Protein AF-A0AAW5SKP0-F1 (afdb_monomer)

Radius of gyration: 23.34 Å; Cα contacts (8 Å, |Δi|>4): 16; chains: 1; bounding box: 76×30×40 Å

Nearest PDB structures (foldseek):
  5zkt-assembly1_A  TM=6.452E-01  e=2.650E+00  Oryza sativa Japonica Group
  7vp2-assembly1_B  TM=5.722E-01  e=2.144E+00  Arabidopsis thaliana
  7vp4-assembly1_B  TM=5.917E-01  e=4.344E+00  Arabidopsis thaliana

Solvent-accessible surface area (backbone atoms only — not comparable to full-atom values): 4691 Å² total; per-residue (Å²): 140,83,85,83,79,79,76,83,77,83,76,76,86,71,72,86,83,59,78,79,76,83,79,84,88,80,89,68,55,75,69,54,51,52,51,44,41,54,52,10,57,75,69,70,36,95,39,50,65,58,37,51,50,63,70,44,43,65,61,50,47,59,54,54,60,57,64,75,74,112

Sequence (70 aa):
MASESTAPRKSRSGSSNRQRNEQVKLNLLPTERQRLQQLADRGGYQNVQAYIMDKLQPDLALIGGAAAAS

Organism: Mycolicibacterium novocastrense (NCBI:txid59813)

Foldseek 3Di:
DDDDDDDDDDPPPPDPPPPPPDDDDDDDDPVRLVVLQVVCVVVVHPHSVRVVCVVCVVVVVVVVVVVVVD

Mean predicted aligned error: 13.06 Å

pLDDT: mean 78.07, std 18.54, range [37.25, 96.88]

Secondary structure (DSSP, 8-state):
------PPP------SS------------HHHHHHHHHHHHHTT-SSHHHHHHHHHHHHHHHHHHHHTT-

Structure (mmCIF, N/CA/C/O backbone):
data_AF-A0AAW5SKP0-F1
#
_entry.id   AF-A0AAW5SKP0-F1
#
loop_
_atom_site.group_PDB
_atom_site.id
_atom_site.type_symbol
_atom_site.label_atom_id
_atom_site.label_alt_id
_atom_site.label_comp_id
_atom_site.label_asym_id
_atom_site.label_entity_id
_atom_site.label_seq_id
_atom_site.pdbx_PDB_ins_code
_atom_site.Car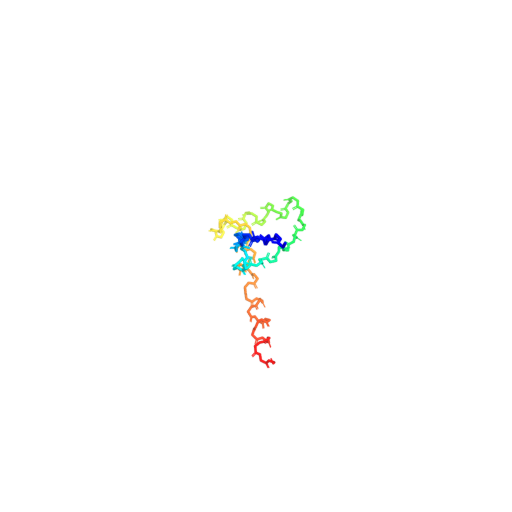tn_x
_atom_site.Cartn_y
_atom_site.Cartn_z
_atom_site.occupancy
_atom_site.B_iso_or_equiv
_atom_site.auth_seq_id
_atom_site.auth_comp_id
_atom_site.auth_asym_id
_atom_site.auth_atom_id
_atom_site.pdbx_PDB_model_num
ATOM 1 N N . MET A 1 1 ? 65.131 -14.112 14.597 1.00 37.25 1 MET A N 1
ATOM 2 C CA . MET A 1 1 ? 64.045 -14.156 13.595 1.00 37.25 1 MET A CA 1
ATOM 3 C C . MET A 1 1 ? 62.836 -14.789 14.260 1.00 37.25 1 MET A C 1
ATOM 5 O O . MET A 1 1 ? 62.831 -15.997 14.437 1.00 37.25 1 MET A O 1
ATOM 9 N N . ALA A 1 2 ? 61.893 -13.977 14.742 1.00 44.19 2 ALA A N 1
ATOM 10 C CA . ALA A 1 2 ? 60.659 -14.457 15.362 1.00 44.19 2 ALA A CA 1
ATOM 11 C C . ALA A 1 2 ? 59.526 -14.321 14.338 1.00 44.19 2 ALA A C 1
ATOM 13 O O . ALA A 1 2 ? 59.293 -13.230 13.824 1.00 44.19 2 ALA A O 1
ATOM 14 N N . SER A 1 3 ? 58.892 -15.436 13.992 1.00 45.00 3 SER A N 1
ATOM 15 C CA . SER A 1 3 ? 57.826 -15.510 12.994 1.00 45.00 3 SER A CA 1
ATOM 16 C C . SER A 1 3 ? 56.480 -15.271 13.680 1.00 45.00 3 SER A C 1
ATOM 18 O O . SER A 1 3 ? 56.013 -16.121 14.436 1.00 45.00 3 SER A O 1
ATOM 20 N N . GLU A 1 4 ? 55.849 -14.122 13.440 1.00 54.19 4 GLU A N 1
ATOM 21 C CA . GLU A 1 4 ? 54.470 -13.866 13.868 1.00 54.19 4 GLU A CA 1
ATOM 22 C C . GLU A 1 4 ? 53.483 -14.564 12.924 1.00 54.19 4 GLU A C 1
ATOM 24 O O . GLU A 1 4 ? 53.219 -14.130 11.801 1.00 54.19 4 GLU A O 1
ATOM 29 N N . SER A 1 5 ? 52.912 -15.670 13.392 1.00 53.44 5 SER A N 1
ATOM 30 C CA . SER A 1 5 ? 51.827 -16.380 12.718 1.00 53.44 5 SER A CA 1
ATOM 31 C C . SER A 1 5 ? 50.518 -15.599 12.873 1.00 53.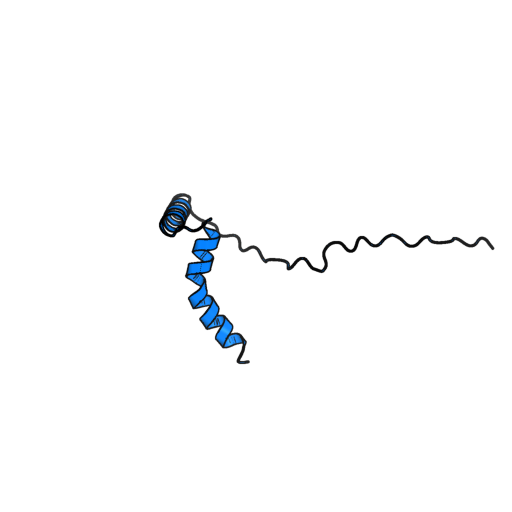44 5 SER A C 1
ATOM 33 O O . SER A 1 5 ? 49.817 -15.724 13.877 1.00 53.44 5 SER A O 1
ATOM 35 N N . THR A 1 6 ? 50.165 -14.784 11.877 1.00 59.44 6 THR A N 1
ATOM 36 C CA . THR A 1 6 ? 48.874 -14.079 11.839 1.00 59.44 6 THR A CA 1
ATOM 37 C C . THR A 1 6 ? 47.752 -15.086 11.567 1.00 59.44 6 THR A C 1
ATOM 39 O O . THR A 1 6 ? 47.569 -15.537 10.439 1.00 59.44 6 THR A O 1
ATOM 42 N N . ALA A 1 7 ? 46.998 -15.468 12.600 1.00 64.62 7 ALA A N 1
ATOM 43 C CA . ALA A 1 7 ? 45.833 -16.337 12.445 1.00 64.62 7 ALA A CA 1
ATOM 44 C C . ALA A 1 7 ? 44.765 -15.670 11.545 1.00 64.62 7 ALA A C 1
ATOM 46 O O . ALA A 1 7 ? 44.470 -14.481 11.722 1.00 64.62 7 ALA A O 1
ATOM 47 N N . PRO A 1 8 ? 44.147 -16.399 10.593 1.00 59.34 8 PRO A N 1
ATOM 48 C CA . PRO A 1 8 ? 43.170 -15.821 9.680 1.00 59.34 8 PRO A CA 1
ATOM 49 C C . PRO A 1 8 ? 41.901 -15.425 10.442 1.00 59.34 8 PRO A C 1
ATOM 51 O O . PRO A 1 8 ? 41.206 -16.256 11.031 1.00 59.34 8 PRO A O 1
ATOM 54 N N . ARG A 1 9 ? 41.587 -14.125 10.437 1.00 67.25 9 ARG A N 1
ATOM 55 C CA . ARG A 1 9 ? 40.350 -13.592 11.018 1.00 67.25 9 ARG A CA 1
ATOM 56 C C . ARG A 1 9 ? 39.156 -14.205 10.289 1.00 67.25 9 ARG A C 1
ATOM 58 O O . ARG A 1 9 ? 39.023 -14.051 9.079 1.00 67.25 9 ARG A O 1
ATOM 65 N N . LYS A 1 10 ? 38.270 -14.866 11.039 1.00 59.00 10 LYS A N 1
ATOM 66 C C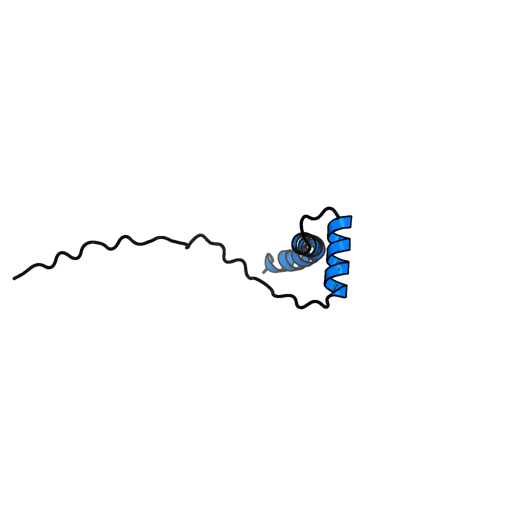A . LYS A 1 10 ? 36.985 -15.386 10.555 1.00 59.00 10 LYS A CA 1
ATOM 67 C C . LYS A 1 10 ? 36.175 -14.232 9.968 1.00 59.00 10 LYS A C 1
ATOM 69 O O . LYS A 1 10 ? 35.601 -13.427 10.703 1.00 59.00 10 LYS A O 1
ATOM 74 N N . SER A 1 11 ? 36.170 -14.130 8.644 1.00 62.38 11 SER A N 1
ATOM 75 C CA . SER A 1 11 ? 35.369 -13.163 7.910 1.00 62.38 11 SER A CA 1
ATOM 76 C C . SER A 1 11 ? 33.903 -13.482 8.177 1.00 62.38 11 SER A C 1
ATOM 78 O O . SER A 1 11 ? 33.358 -14.497 7.743 1.00 62.38 11 SER A O 1
ATOM 80 N N . ARG A 1 12 ? 33.249 -12.622 8.961 1.00 62.44 12 ARG A N 1
ATOM 81 C CA . ARG A 1 12 ? 31.794 -12.624 9.078 1.00 62.44 12 ARG A CA 1
ATOM 82 C C . ARG A 1 12 ? 31.262 -12.191 7.717 1.00 62.44 12 ARG A C 1
ATOM 84 O O . ARG A 1 12 ? 31.120 -11.000 7.467 1.00 62.44 12 ARG A O 1
ATOM 91 N N . SER A 1 13 ? 31.012 -13.161 6.837 1.00 60.06 13 SER A N 1
ATOM 92 C CA . SER A 1 13 ? 30.258 -12.984 5.592 1.00 60.06 13 SER A CA 1
ATOM 93 C C . SER A 1 13 ? 28.791 -12.738 5.948 1.00 60.06 13 SER A C 1
ATOM 95 O O . SER A 1 13 ? 27.901 -13.557 5.743 1.00 60.06 13 SER A O 1
ATOM 97 N N . GLY A 1 14 ? 28.553 -11.624 6.631 1.00 62.91 14 GLY A N 1
ATOM 98 C CA . GLY A 1 14 ? 27.234 -11.081 6.827 1.00 62.91 14 GLY A CA 1
ATOM 99 C C . GLY A 1 14 ? 26.937 -10.183 5.643 1.00 62.91 14 GLY A C 1
ATOM 100 O O . GLY A 1 14 ? 27.625 -9.191 5.430 1.00 62.91 14 GLY A O 1
ATOM 101 N N . SER A 1 15 ? 25.844 -10.481 4.949 1.00 58.34 15 SER A N 1
ATOM 102 C CA . SER A 1 15 ? 25.048 -9.454 4.276 1.00 58.34 15 SER A CA 1
ATOM 103 C C . SER A 1 15 ? 25.524 -8.954 2.901 1.00 58.34 15 SER A C 1
ATOM 105 O O . SER A 1 15 ? 25.296 -7.789 2.586 1.00 58.34 15 SER A O 1
ATOM 107 N N . SER A 1 16 ? 26.069 -9.813 2.030 1.00 55.25 16 SER A N 1
ATOM 108 C CA . SER A 1 16 ? 26.133 -9.487 0.585 1.00 55.25 16 SER A CA 1
ATOM 109 C C . SER A 1 16 ? 24.827 -9.805 -0.163 1.00 55.25 16 SER A C 1
ATOM 111 O O . SER A 1 16 ? 24.545 -9.187 -1.180 1.00 55.25 16 SER A O 1
ATOM 113 N N . ASN A 1 17 ? 23.998 -10.716 0.365 1.00 57.22 17 ASN A N 1
ATOM 114 C CA . ASN A 1 17 ? 22.725 -11.128 -0.251 1.00 57.22 17 ASN A CA 1
ATOM 115 C C . ASN A 1 17 ? 21.493 -10.408 0.317 1.00 57.22 17 ASN A C 1
ATOM 117 O O . ASN A 1 17 ? 20.362 -10.770 -0.005 1.00 57.22 17 ASN A O 1
ATOM 121 N N . ARG A 1 18 ? 21.673 -9.393 1.173 1.00 57.06 18 ARG A N 1
ATOM 122 C CA . ARG A 1 18 ? 20.550 -8.519 1.524 1.00 57.06 18 ARG A CA 1
ATOM 123 C C . ARG A 1 18 ? 20.310 -7.601 0.338 1.00 57.06 18 ARG A C 1
ATOM 125 O O . ARG A 1 18 ? 21.022 -6.614 0.179 1.00 57.06 18 ARG A O 1
ATOM 132 N N . GLN A 1 19 ? 19.304 -7.935 -0.465 1.00 60.72 19 GLN A N 1
ATOM 133 C CA . GLN A 1 19 ? 18.671 -6.974 -1.357 1.00 60.72 19 GLN A CA 1
ATOM 134 C C . GLN A 1 19 ? 18.299 -5.763 -0.500 1.00 60.72 19 GLN A C 1
ATOM 136 O O . GLN A 1 19 ? 17.477 -5.852 0.415 1.00 60.72 19 GLN A O 1
ATOM 141 N N . ARG A 1 20 ? 19.035 -4.665 -0.682 1.00 61.47 20 ARG A N 1
ATOM 142 C CA . ARG A 1 20 ? 18.753 -3.418 0.015 1.00 61.47 20 ARG A CA 1
ATOM 143 C C . ARG A 1 20 ? 17.471 -2.881 -0.598 1.00 61.47 20 ARG A C 1
ATOM 145 O O . ARG A 1 20 ? 17.517 -2.261 -1.650 1.00 61.47 20 ARG A O 1
ATOM 152 N N . ASN A 1 21 ? 16.340 -3.152 0.043 1.00 72.00 21 ASN A N 1
ATOM 153 C CA . ASN A 1 21 ? 15.099 -2.489 -0.321 1.00 72.00 21 ASN A CA 1
ATOM 154 C C . ASN A 1 21 ? 15.249 -1.010 0.029 1.00 72.00 21 ASN A C 1
ATOM 156 O O . ASN A 1 21 ? 15.486 -0.664 1.191 1.00 72.00 21 ASN A O 1
ATOM 160 N N . GLU A 1 22 ? 15.144 -0.152 -0.980 1.00 78.94 22 GLU A N 1
ATOM 161 C CA . GLU A 1 22 ? 15.063 1.283 -0.765 1.00 78.94 22 GLU A CA 1
ATOM 162 C C . GLU A 1 22 ? 13.730 1.603 -0.083 1.00 78.94 22 GLU A C 1
ATOM 164 O O . GLU A 1 22 ? 12.666 1.142 -0.497 1.00 78.94 22 GLU A O 1
ATOM 169 N N . GLN A 1 23 ? 13.795 2.346 1.021 1.00 82.25 23 GLN A N 1
ATOM 170 C CA . GLN A 1 23 ? 12.609 2.772 1.750 1.00 82.25 23 GLN A CA 1
ATOM 171 C C . GLN A 1 23 ? 12.265 4.199 1.348 1.00 82.25 23 GLN A C 1
ATOM 173 O O . GLN A 1 23 ? 12.997 5.134 1.672 1.00 82.25 23 GLN A O 1
ATOM 178 N N . VAL A 1 24 ? 11.112 4.371 0.710 1.00 84.81 24 VAL A N 1
ATOM 179 C CA . VAL A 1 24 ? 10.547 5.695 0.449 1.00 84.81 24 VAL A CA 1
ATOM 180 C C . VAL A 1 24 ? 9.708 6.110 1.654 1.00 84.81 24 VAL A C 1
ATOM 182 O O . VAL A 1 24 ? 8.739 5.440 2.015 1.00 84.81 24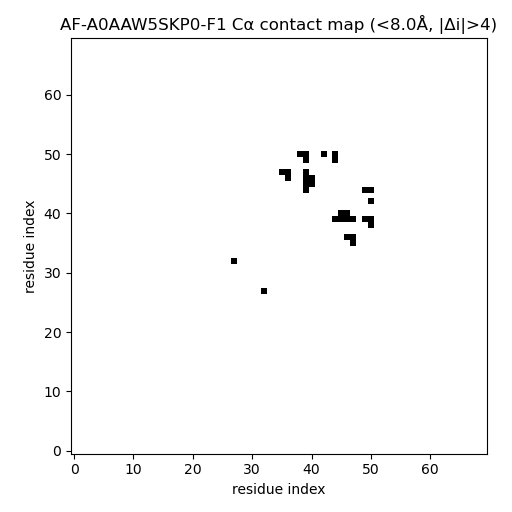 VAL A O 1
ATOM 185 N N . LYS A 1 25 ? 10.082 7.218 2.303 1.00 89.44 25 LYS A N 1
ATOM 186 C CA . LYS A 1 25 ? 9.289 7.801 3.392 1.00 89.44 25 LYS A CA 1
ATOM 187 C C . LYS A 1 25 ? 8.150 8.631 2.810 1.00 89.44 25 LYS A C 1
ATOM 189 O O . LYS A 1 25 ? 8.397 9.614 2.119 1.00 89.44 25 LYS A O 1
ATOM 194 N N . LEU A 1 26 ? 6.918 8.258 3.141 1.00 89.62 26 LEU A N 1
ATOM 195 C CA . LEU A 1 26 ? 5.715 8.996 2.771 1.00 89.62 26 LEU A CA 1
ATOM 196 C C . LEU A 1 26 ? 5.189 9.758 3.991 1.00 89.62 26 LEU A C 1
ATOM 198 O O . LEU A 1 26 ? 4.837 9.149 5.002 1.00 89.62 26 LEU A O 1
ATOM 202 N N . ASN A 1 27 ? 5.133 11.085 3.895 1.00 93.19 27 ASN A N 1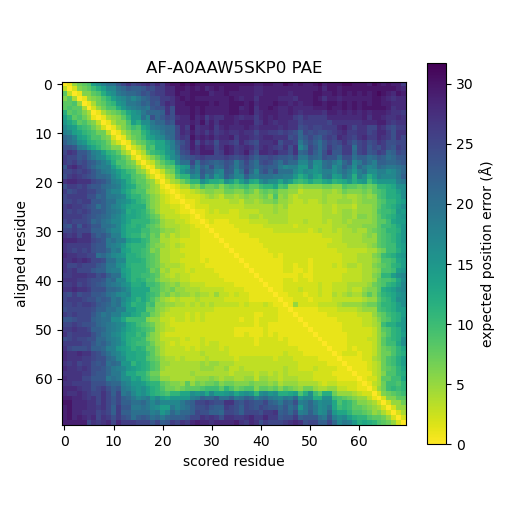
ATOM 203 C CA . ASN A 1 27 ? 4.518 11.919 4.921 1.00 93.19 27 ASN A CA 1
ATOM 204 C C . ASN A 1 27 ? 3.032 12.070 4.598 1.00 93.19 27 ASN A C 1
ATOM 206 O O . ASN A 1 27 ? 2.683 12.564 3.532 1.00 93.19 27 ASN A O 1
ATOM 210 N N . LEU A 1 28 ? 2.179 11.634 5.520 1.00 92.50 28 LEU A N 1
ATOM 211 C CA . LEU A 1 28 ? 0.726 11.666 5.382 1.00 92.50 28 LEU A CA 1
ATOM 212 C C . LEU A 1 28 ? 0.122 12.454 6.535 1.00 92.50 28 LEU A C 1
ATOM 214 O O . LEU A 1 28 ? 0.576 12.341 7.679 1.00 92.50 28 LEU A O 1
ATOM 218 N N . LEU A 1 29 ? -0.957 13.176 6.261 1.00 96.06 29 LEU A N 1
ATOM 219 C CA . LEU A 1 29 ? -1.816 13.693 7.313 1.00 96.06 29 LEU A CA 1
ATOM 220 C C . LEU A 1 29 ? -2.494 12.523 8.051 1.00 96.06 29 LEU A C 1
ATOM 222 O O . LEU A 1 29 ? -2.762 11.474 7.451 1.00 96.06 29 LEU A O 1
ATOM 226 N N . PRO A 1 30 ? -2.849 12.687 9.340 1.00 94.19 30 PRO A N 1
ATOM 227 C CA . PRO A 1 30 ? -3.531 11.639 10.101 1.00 94.19 30 PRO A CA 1
ATOM 228 C C . PRO A 1 30 ? -4.799 11.120 9.408 1.00 94.19 30 PRO A C 1
ATOM 230 O O . PRO A 1 30 ? -5.016 9.911 9.329 1.00 94.19 30 PRO A O 1
ATOM 233 N N . THR A 1 31 ? -5.591 12.026 8.829 1.00 96.06 31 THR A N 1
ATOM 234 C CA . THR A 1 31 ? -6.823 11.698 8.099 1.00 96.06 31 THR A CA 1
ATOM 235 C C . THR A 1 31 ? -6.553 10.886 6.833 1.00 96.06 31 THR A C 1
ATOM 237 O O . THR A 1 31 ? -7.295 9.957 6.520 1.00 96.06 31 THR A O 1
ATOM 240 N N . GLU A 1 32 ? -5.485 11.202 6.099 1.00 94.38 32 GLU A N 1
ATOM 241 C CA . GLU A 1 32 ? -5.109 10.478 4.878 1.00 94.38 32 GL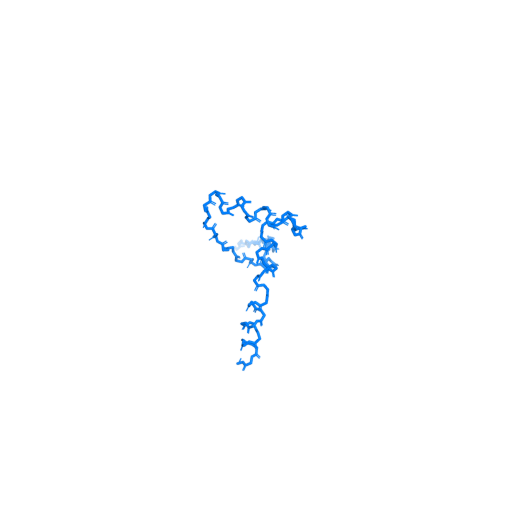U A CA 1
ATOM 242 C C . GLU A 1 32 ? -4.671 9.058 5.210 1.00 94.38 32 GLU A C 1
ATOM 244 O O . GLU A 1 32 ? -5.136 8.103 4.589 1.00 94.38 32 GLU A O 1
ATOM 249 N N . ARG A 1 33 ? -3.857 8.902 6.260 1.00 94.31 33 ARG A N 1
ATOM 250 C CA . ARG A 1 33 ? -3.457 7.586 6.759 1.00 94.31 33 ARG A CA 1
ATOM 251 C C . ARG A 1 33 ? -4.667 6.747 7.170 1.00 94.31 33 ARG A C 1
ATOM 253 O O . ARG A 1 33 ? -4.722 5.570 6.827 1.00 94.31 33 ARG A O 1
ATOM 260 N N . GLN A 1 34 ? -5.634 7.331 7.879 1.00 95.81 34 GLN A N 1
ATOM 261 C CA . GLN A 1 34 ? -6.857 6.623 8.273 1.00 95.81 34 GLN A CA 1
ATOM 262 C C . GLN A 1 34 ? -7.676 6.172 7.061 1.00 95.81 34 GLN A C 1
ATOM 264 O O . GLN A 1 34 ? -8.116 5.026 7.018 1.00 95.81 34 GLN A O 1
ATOM 269 N N . ARG A 1 35 ? -7.843 7.036 6.054 1.00 96.31 35 ARG A N 1
ATOM 270 C CA . ARG A 1 35 ? -8.552 6.679 4.816 1.00 96.31 35 ARG A CA 1
ATOM 271 C C . ARG A 1 35 ? -7.835 5.571 4.049 1.00 96.31 35 ARG A C 1
ATOM 273 O O . ARG A 1 35 ? -8.486 4.642 3.587 1.00 96.31 35 ARG A O 1
ATOM 280 N N . LEU A 1 36 ? -6.508 5.633 3.951 1.00 95.38 36 LEU A N 1
ATOM 281 C CA . LEU A 1 36 ? -5.712 4.578 3.322 1.00 95.38 36 LEU A CA 1
ATOM 282 C C . LEU A 1 36 ? -5.827 3.248 4.066 1.00 95.38 36 LEU A C 1
ATOM 284 O O . LEU A 1 36 ? -5.936 2.210 3.421 1.00 95.38 36 LEU A O 1
ATOM 288 N N . GLN A 1 37 ? -5.856 3.274 5.400 1.00 95.94 37 GLN A N 1
ATOM 289 C CA . GLN A 1 37 ? -6.092 2.071 6.194 1.00 95.94 37 GLN A CA 1
ATOM 290 C C . GLN A 1 37 ? -7.478 1.483 5.908 1.00 95.94 37 GLN A C 1
ATOM 292 O O . GLN A 1 37 ? -7.575 0.305 5.597 1.00 95.94 37 GLN A O 1
ATOM 297 N N . GLN A 1 38 ? -8.533 2.303 5.897 1.00 96.88 38 GLN A N 1
ATOM 298 C CA . GLN A 1 38 ? -9.889 1.839 5.572 1.00 96.88 38 GLN A CA 1
ATOM 299 C C . GLN A 1 38 ? -9.987 1.245 4.160 1.00 96.88 38 GLN A C 1
ATOM 301 O O . GLN A 1 38 ? -10.693 0.260 3.950 1.00 96.88 38 GLN A O 1
ATOM 306 N N . LEU A 1 39 ? -9.291 1.835 3.184 1.00 96.25 39 LEU A N 1
ATOM 307 C CA . LEU A 1 39 ? -9.229 1.309 1.819 1.00 96.25 39 LEU A CA 1
ATOM 308 C C . LEU A 1 39 ? -8.478 -0.026 1.759 1.00 96.25 39 LEU A C 1
ATOM 310 O O . LEU A 1 39 ? -8.933 -0.941 1.074 1.00 96.25 39 LEU A O 1
ATOM 314 N N . ALA A 1 40 ? -7.376 -0.151 2.502 1.00 96.38 40 ALA A N 1
ATOM 315 C CA . ALA A 1 40 ? -6.630 -1.397 2.624 1.00 96.38 40 ALA A CA 1
ATOM 316 C C . ALA A 1 40 ? -7.488 -2.499 3.267 1.00 96.38 40 ALA A C 1
ATOM 318 O O . ALA A 1 40 ? -7.600 -3.587 2.707 1.00 96.38 40 ALA A O 1
ATOM 319 N N . ASP A 1 41 ? -8.170 -2.194 4.372 1.00 96.62 41 ASP A N 1
ATOM 320 C CA . ASP A 1 41 ? -9.033 -3.141 5.084 1.00 96.62 41 ASP A CA 1
ATOM 321 C C . ASP A 1 41 ? -10.205 -3.591 4.201 1.00 96.62 41 ASP A C 1
ATOM 323 O O . ASP A 1 41 ? -10.482 -4.784 4.077 1.00 96.62 41 ASP A O 1
ATOM 327 N N . ARG A 1 42 ? -10.860 -2.646 3.512 1.00 96.12 42 ARG A N 1
ATOM 328 C CA . ARG A 1 42 ? -11.961 -2.941 2.581 1.00 96.12 42 ARG A CA 1
ATOM 329 C C . ARG A 1 42 ? -11.513 -3.801 1.399 1.00 96.12 42 ARG A C 1
ATOM 331 O O . ARG A 1 42 ? -12.309 -4.580 0.883 1.00 96.12 42 ARG A O 1
ATOM 338 N N . GLY A 1 43 ? -10.270 -3.635 0.958 1.00 92.81 43 GLY A N 1
ATOM 339 C CA . GLY A 1 43 ? -9.662 -4.441 -0.097 1.00 92.81 43 GLY A CA 1
ATOM 340 C C . GLY A 1 43 ? -9.057 -5.763 0.382 1.00 92.81 43 GLY A C 1
ATOM 341 O O . GLY A 1 43 ? -8.571 -6.522 -0.449 1.00 92.81 43 GLY A O 1
ATOM 342 N N . GLY A 1 44 ? -9.071 -6.051 1.689 1.00 95.25 44 GLY A N 1
ATOM 343 C CA . GLY A 1 44 ? -8.481 -7.267 2.256 1.00 95.25 44 GLY A CA 1
ATOM 344 C C . GLY A 1 44 ? -6.947 -7.288 2.262 1.00 95.25 44 GLY A C 1
ATOM 345 O O . GLY A 1 44 ? -6.347 -8.360 2.330 1.00 95.25 44 GLY A O 1
ATOM 346 N N . TYR A 1 45 ? -6.291 -6.128 2.183 1.00 96.00 45 TYR A N 1
ATOM 347 C CA . TYR A 1 45 ? -4.832 -6.037 2.211 1.00 96.00 45 TYR A CA 1
ATOM 348 C C . TYR A 1 45 ? -4.303 -6.111 3.648 1.00 96.00 45 TYR A C 1
ATOM 350 O O . TYR A 1 45 ? -4.884 -5.561 4.577 1.00 96.00 45 TYR A O 1
ATOM 358 N N . GLN A 1 46 ? -3.140 -6.742 3.829 1.00 90.25 46 GLN A N 1
ATOM 359 C CA . GLN A 1 46 ? -2.532 -6.930 5.156 1.00 90.25 46 GLN A CA 1
ATOM 360 C C . GLN A 1 46 ? -2.040 -5.622 5.794 1.00 90.25 46 GLN A C 1
ATOM 362 O O . GLN A 1 46 ? -1.866 -5.544 7.007 1.00 90.25 46 GLN A O 1
ATOM 367 N N . ASN A 1 47 ? -1.745 -4.610 4.976 1.00 93.19 47 ASN A N 1
ATOM 368 C CA . ASN A 1 47 ? -1.317 -3.289 5.418 1.00 93.19 47 ASN A CA 1
ATOM 369 C C . ASN A 1 47 ? -1.478 -2.254 4.290 1.00 93.19 47 ASN A C 1
ATOM 371 O O . ASN A 1 47 ? -1.667 -2.594 3.120 1.00 93.19 47 ASN A O 1
ATOM 375 N N . VAL A 1 48 ? -1.340 -0.976 4.650 1.00 93.50 48 VAL A N 1
ATOM 376 C CA . VAL A 1 48 ? -1.422 0.157 3.713 1.00 93.50 48 VAL A CA 1
ATOM 377 C C . VAL A 1 48 ? -0.362 0.088 2.613 1.00 93.50 48 VAL A C 1
ATOM 379 O O . VAL A 1 48 ? -0.63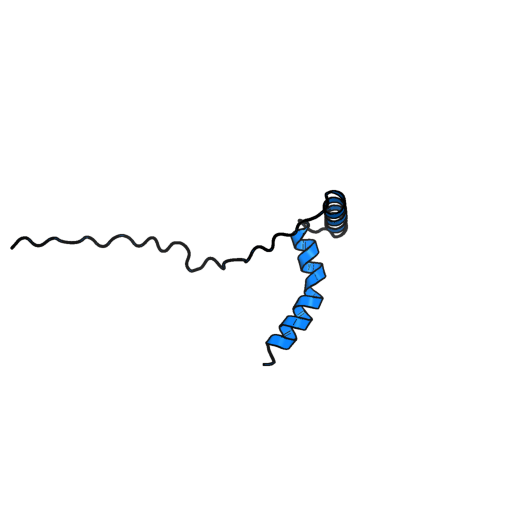8 0.474 1.483 1.00 93.50 48 VAL A O 1
ATOM 382 N N . GLN A 1 49 ? 0.838 -0.421 2.901 1.00 92.31 49 GLN A N 1
ATOM 383 C CA . GLN A 1 49 ? 1.897 -0.523 1.896 1.00 92.31 49 GLN A CA 1
ATOM 384 C C . GLN A 1 49 ? 1.520 -1.509 0.784 1.00 92.31 49 GLN A C 1
ATOM 386 O O . GLN A 1 49 ? 1.698 -1.184 -0.384 1.00 92.31 49 GLN A O 1
ATOM 391 N N . ALA A 1 50 ? 0.967 -2.675 1.125 1.00 92.81 50 ALA A N 1
ATOM 392 C CA . ALA A 1 50 ? 0.497 -3.661 0.156 1.00 92.81 50 ALA A CA 1
ATOM 393 C C . ALA A 1 50 ? -0.607 -3.076 -0.734 1.00 92.81 50 ALA A C 1
ATOM 395 O O . ALA A 1 50 ? -0.553 -3.227 -1.949 1.00 92.81 50 ALA A O 1
ATOM 396 N N . TYR A 1 51 ? -1.541 -2.330 -0.136 1.00 96.00 51 TYR A N 1
ATOM 397 C CA . TYR A 1 51 ? -2.563 -1.594 -0.879 1.00 96.00 51 TYR A CA 1
ATOM 398 C C . TYR A 1 51 ? -1.957 -0.563 -1.846 1.00 96.00 51 TYR A C 1
ATOM 400 O O . TYR A 1 51 ? -2.323 -0.526 -3.017 1.00 96.00 51 TYR A O 1
ATOM 408 N N . ILE A 1 52 ? -1.011 0.263 -1.383 1.00 93.75 52 ILE A N 1
ATOM 409 C CA . ILE A 1 52 ? -0.360 1.279 -2.227 1.0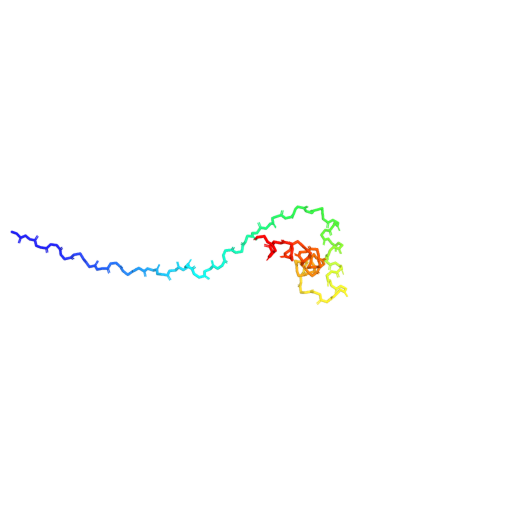0 93.75 52 ILE A CA 1
ATOM 410 C C . ILE A 1 52 ? 0.389 0.616 -3.389 1.00 93.75 52 ILE A C 1
ATOM 412 O O . ILE A 1 52 ? 0.265 1.065 -4.525 1.00 93.75 52 ILE A O 1
ATOM 416 N N . MET A 1 53 ? 1.147 -0.449 -3.121 1.00 92.81 53 MET A N 1
ATOM 417 C CA . MET A 1 53 ? 1.922 -1.147 -4.150 1.00 92.81 53 MET A CA 1
ATOM 418 C C . MET A 1 53 ? 1.020 -1.780 -5.210 1.00 92.81 53 MET A C 1
ATOM 420 O O . MET A 1 53 ? 1.293 -1.620 -6.394 1.00 92.81 53 MET A O 1
ATOM 424 N N . ASP A 1 54 ? -0.076 -2.425 -4.803 1.00 94.19 54 ASP A N 1
ATOM 425 C CA . ASP A 1 54 ? -1.062 -3.000 -5.725 1.00 94.19 54 ASP A CA 1
ATOM 426 C C . ASP A 1 54 ? -1.682 -1.931 -6.639 1.00 94.19 54 ASP A C 1
ATOM 428 O O . ASP A 1 54 ? -1.785 -2.119 -7.851 1.00 94.19 54 ASP A O 1
ATOM 432 N N . LYS A 1 55 ? -2.014 -0.757 -6.085 1.00 94.38 55 LYS A N 1
ATOM 433 C CA . LYS A 1 55 ? -2.556 0.360 -6.871 1.00 94.38 55 LYS A CA 1
ATOM 434 C C . LYS A 1 55 ? -1.561 0.976 -7.842 1.00 94.38 55 LYS A C 1
ATOM 436 O O . LYS A 1 55 ? -1.982 1.403 -8.911 1.00 94.38 55 LYS A O 1
ATOM 441 N N . LEU A 1 56 ? -0.281 1.022 -7.486 1.00 92.81 56 LEU A N 1
ATOM 442 C CA . LEU A 1 56 ? 0.770 1.575 -8.342 1.00 92.81 56 LEU A CA 1
ATOM 443 C C . LEU A 1 56 ? 1.302 0.568 -9.364 1.00 92.81 56 LEU A C 1
ATOM 445 O O . LEU A 1 56 ? 1.927 0.967 -10.341 1.00 92.81 56 LEU A O 1
ATOM 449 N N . GLN A 1 57 ? 1.065 -0.730 -9.169 1.00 91.25 57 GLN A N 1
ATOM 450 C CA . GLN A 1 57 ? 1.551 -1.785 -10.052 1.00 91.25 57 GLN A CA 1
ATOM 451 C C . GLN A 1 57 ? 1.264 -1.567 -11.552 1.00 91.25 57 GLN A C 1
ATOM 453 O O . GLN A 1 57 ? 2.196 -1.774 -12.332 1.00 91.25 57 GLN A O 1
ATOM 458 N N . PRO A 1 58 ? 0.064 -1.138 -12.004 1.00 90.44 5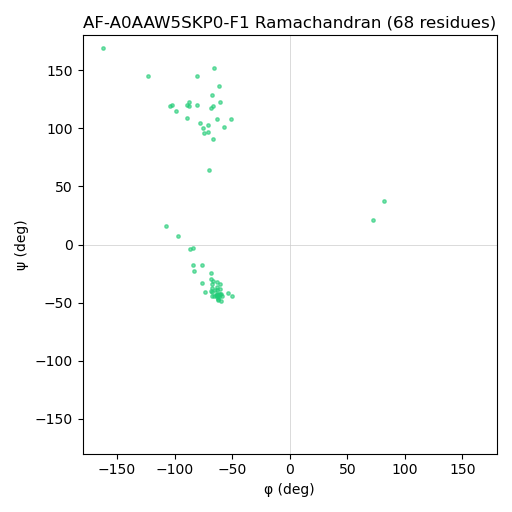8 PRO A N 1
ATOM 459 C CA . PRO A 1 58 ? -0.162 -0.852 -13.423 1.00 90.44 58 PRO A CA 1
ATOM 460 C C . PRO A 1 58 ? 0.733 0.277 -13.955 1.00 90.44 58 PRO A C 1
ATOM 462 O O . PRO A 1 58 ? 1.319 0.132 -15.026 1.00 90.44 58 PRO A O 1
ATOM 465 N N . ASP A 1 59 ? 0.905 1.360 -13.198 1.00 91.38 59 ASP A N 1
ATOM 466 C CA . ASP A 1 59 ? 1.753 2.489 -13.600 1.00 91.38 59 ASP A CA 1
ATOM 467 C C . ASP A 1 59 ? 3.238 2.096 -13.620 1.00 91.38 59 ASP A C 1
ATOM 469 O O . ASP A 1 59 ? 3.980 2.433 -14.545 1.00 91.38 59 ASP A O 1
ATOM 473 N N . LEU A 1 60 ? 3.669 1.306 -12.631 1.00 87.81 60 LEU A N 1
ATOM 474 C CA . LEU A 1 60 ? 5.020 0.749 -12.575 1.00 87.81 60 LEU A CA 1
ATOM 475 C C . LEU A 1 60 ? 5.291 -0.203 -13.745 1.00 87.81 60 LEU A C 1
ATOM 477 O O . LEU A 1 60 ? 6.399 -0.207 -14.280 1.00 87.81 60 LEU A O 1
ATOM 481 N N . ALA A 1 61 ? 4.296 -0.984 -14.169 1.00 88.12 61 ALA A N 1
ATOM 482 C CA . ALA A 1 61 ? 4.419 -1.874 -15.319 1.00 88.12 61 ALA A CA 1
ATOM 483 C C . ALA A 1 61 ? 4.567 -1.097 -16.637 1.00 88.12 61 ALA A C 1
ATOM 485 O O . ALA A 1 61 ? 5.366 -1.494 -17.485 1.00 88.12 61 ALA A O 1
ATOM 486 N N . LEU A 1 62 ? 3.864 0.031 -16.797 1.00 87.88 62 LEU A N 1
ATOM 487 C CA . LEU A 1 62 ? 4.003 0.903 -17.971 1.00 87.88 62 LEU A CA 1
ATOM 488 C C . LEU A 1 62 ? 5.415 1.493 -18.082 1.00 87.88 62 LEU A C 1
ATOM 490 O O . LEU A 1 62 ? 6.007 1.493 -19.161 1.00 87.88 62 LEU A O 1
ATOM 494 N N . ILE A 1 63 ? 5.981 1.952 -16.965 1.00 83.06 63 ILE A N 1
ATOM 495 C CA . ILE A 1 63 ? 7.332 2.532 -16.934 1.00 83.06 63 ILE A CA 1
ATOM 496 C C . ILE A 1 63 ? 8.405 1.437 -17.069 1.00 83.06 63 ILE A C 1
ATOM 498 O O . ILE A 1 63 ? 9.380 1.605 -17.801 1.00 83.06 63 ILE A O 1
ATOM 502 N N . GLY A 1 64 ? 8.217 0.288 -16.415 1.00 66.06 64 GLY A N 1
ATOM 503 C CA . GLY A 1 64 ? 9.132 -0.855 -16.496 1.00 66.06 64 GLY A CA 1
ATOM 504 C C . GLY A 1 64 ? 9.174 -1.507 -17.881 1.00 66.06 64 GLY A C 1
ATOM 505 O O . GLY A 1 64 ? 10.230 -1.973 -18.303 1.00 66.06 64 GLY A O 1
ATOM 506 N N . GLY A 1 65 ? 8.060 -1.481 -18.620 1.00 57.84 65 GLY A N 1
ATOM 507 C CA . GLY A 1 65 ? 8.004 -1.906 -20.021 1.00 57.84 65 GLY A CA 1
ATOM 508 C C . GLY A 1 65 ? 8.760 -0.974 -20.974 1.00 57.84 65 GLY A C 1
ATOM 509 O O . GLY A 1 65 ? 9.307 -1.443 -21.968 1.00 57.84 65 GLY A O 1
ATOM 510 N N . ALA A 1 66 ? 8.858 0.321 -20.655 1.00 52.00 66 ALA A N 1
ATOM 511 C CA . ALA A 1 66 ? 9.647 1.280 -21.430 1.00 52.00 66 ALA A CA 1
ATOM 512 C C . ALA A 1 66 ? 11.164 1.140 -21.184 1.00 52.00 66 ALA A C 1
ATOM 514 O O . ALA A 1 66 ? 11.948 1.323 -22.110 1.00 52.00 66 ALA A O 1
ATOM 515 N N . ALA A 1 67 ? 11.584 0.768 -19.968 1.00 51.53 67 ALA A N 1
ATOM 516 C CA . ALA A 1 67 ? 12.999 0.604 -19.611 1.00 51.53 67 ALA A CA 1
ATOM 517 C C . ALA A 1 67 ? 13.652 -0.686 -20.156 1.00 51.53 67 ALA A C 1
ATOM 519 O O . ALA A 1 67 ? 14.874 -0.774 -20.205 1.00 51.53 67 ALA A O 1
ATOM 520 N N . ALA A 1 68 ? 12.865 -1.689 -20.567 1.00 51.31 68 ALA A N 1
ATOM 521 C CA . ALA A 1 68 ? 13.376 -2.922 -21.183 1.00 51.31 68 ALA A CA 1
ATOM 522 C C . ALA A 1 68 ? 13.580 -2.817 -22.712 1.00 51.31 68 ALA A C 1
ATOM 524 O O . ALA A 1 68 ? 14.059 -3.769 -23.326 1.00 51.31 68 ALA A O 1
ATOM 525 N N . ALA A 1 69 ? 13.208 -1.687 -23.327 1.00 48.62 69 ALA A N 1
ATOM 526 C CA . ALA A 1 69 ? 13.283 -1.446 -24.772 1.00 48.62 69 ALA A CA 1
ATOM 527 C C . ALA A 1 69 ? 14.405 -0.467 -25.184 1.00 48.62 69 ALA A C 1
ATOM 529 O O . ALA A 1 69 ? 14.388 0.043 -26.306 1.00 48.62 69 ALA A O 1
ATOM 530 N N . SER A 1 70 ? 15.365 -0.201 -24.295 1.00 42.19 70 SER A N 1
ATOM 531 C CA . SER A 1 70 ? 16.491 0.720 -24.515 1.00 42.19 70 SER A CA 1
ATOM 532 C C . SER A 1 70 ? 17.833 0.066 -24.238 1.00 42.19 70 SER A C 1
ATOM 534 O O . SER A 1 70 ? 17.949 -0.534 -23.146 1.00 42.19 70 SER A O 1
#